Protein AF-A0A523SSZ6-F1 (afdb_monomer)

Nearest PDB structures (foldseek):
  5j45-assembly1_A  TM=8.902E-01  e=6.118E+00  Drosophila melanogaster

Sequence (84 aa):
MAKEKLEDISLDKLRKRKKISVVLLWVLIGVSILSIIIMLRDFIGGKQLNYSLLGVASPNLFFALYFYLGIKKINAEISRRKSQ

pLDDT: mean 76.42, std 11.85, range [36.0, 89.06]

Foldseek 3Di:
DPPVVVVPQDPVNLVVVLVVLVVLLVVLVVLLVVLVVVQVVCVVVVHPRDCVSVVSNVVSVVVSVVSVVVSVVSVVVSVVVVVD

Solvent-accessible surface area (backbone atoms only — not comparable to full-atom values): 4697 Å² total; per-residue (Å²): 131,74,66,71,72,55,72,78,53,53,71,66,59,52,51,52,50,42,53,51,45,52,51,51,34,50,50,35,50,50,54,37,53,52,42,50,52,53,51,51,51,30,52,76,68,73,42,80,75,63,62,67,48,54,67,52,34,54,56,34,55,53,50,32,52,51,38,51,54,51,4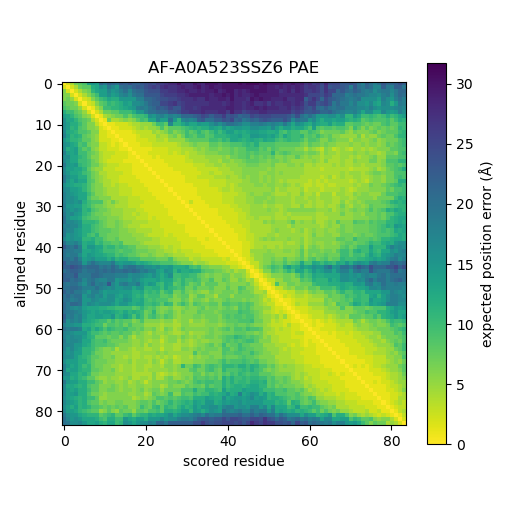6,52,53,52,49,52,52,54,52,54,64,70,74,107

Radius of gyration: 18.07 Å; Cα contacts (8 Å, |Δi|>4): 42; chains: 1; bounding box: 46×16×51 Å

Structure (mmCIF, N/CA/C/O backbone):
data_AF-A0A523SSZ6-F1
#
_entry.id   AF-A0A523SSZ6-F1
#
loop_
_atom_site.group_PDB
_atom_site.id
_atom_site.type_symbol
_atom_site.label_atom_id
_atom_site.label_alt_id
_atom_site.label_comp_id
_atom_site.label_asym_id
_atom_site.label_entity_id
_atom_site.label_seq_id
_atom_site.pdbx_PDB_ins_code
_atom_site.Cartn_x
_atom_site.Cartn_y
_atom_site.Cartn_z
_atom_site.occupancy
_atom_site.B_iso_or_equiv
_atom_site.auth_seq_id
_atom_site.auth_comp_id
_atom_site.auth_asym_id
_atom_site.auth_atom_id
_atom_site.pdbx_PDB_model_num
ATOM 1 N N . MET A 1 1 ? -26.455 8.185 7.721 1.00 36.00 1 MET A N 1
ATOM 2 C CA . MET A 1 1 ? -26.657 6.717 7.745 1.00 36.00 1 MET A CA 1
ATOM 3 C C . MET A 1 1 ? -25.378 5.874 7.917 1.00 36.00 1 MET A C 1
ATOM 5 O O . MET A 1 1 ? -25.490 4.668 8.049 1.00 36.00 1 MET A O 1
ATOM 9 N N . ALA A 1 2 ? -24.159 6.443 7.958 1.00 45.44 2 ALA A N 1
ATOM 10 C CA . ALA A 1 2 ? -22.921 5.664 8.180 1.00 45.44 2 ALA A CA 1
ATOM 11 C C . ALA A 1 2 ? -22.447 5.603 9.651 1.00 45.44 2 ALA A C 1
ATOM 13 O O . ALA A 1 2 ? -21.509 4.871 9.953 1.00 45.44 2 ALA A O 1
ATOM 14 N N . LYS A 1 3 ? -23.064 6.382 10.554 1.00 44.06 3 LYS A N 1
ATOM 15 C CA . LYS A 1 3 ? -22.679 6.452 11.975 1.00 44.06 3 LYS A CA 1
ATOM 16 C C . LYS A 1 3 ? -23.178 5.241 12.776 1.00 44.06 3 LYS A C 1
ATOM 18 O O . LYS A 1 3 ? -22.388 4.655 13.501 1.00 44.06 3 LYS A O 1
ATOM 23 N N . GLU A 1 4 ? -24.410 4.789 12.539 1.00 45.88 4 GLU A N 1
ATOM 24 C CA . GLU A 1 4 ? -25.018 3.671 13.287 1.00 45.88 4 GLU A CA 1
ATOM 25 C C . GLU A 1 4 ? -24.322 2.319 13.047 1.00 45.88 4 GLU A C 1
ATOM 27 O O . GLU A 1 4 ? -24.169 1.529 13.968 1.00 45.88 4 GLU A O 1
ATOM 32 N N . LYS A 1 5 ? -23.798 2.051 11.839 1.00 48.50 5 LYS A N 1
ATOM 33 C CA . LYS A 1 5 ? -23.124 0.766 11.544 1.00 48.50 5 LYS A CA 1
ATOM 34 C C . LYS A 1 5 ? -21.727 0.619 12.153 1.00 48.50 5 LYS A C 1
ATOM 36 O O . LYS A 1 5 ? -21.202 -0.491 12.198 1.00 48.50 5 LYS A O 1
ATOM 41 N N . LEU A 1 6 ? -21.085 1.717 12.554 1.00 50.16 6 LEU A N 1
ATOM 42 C CA . LEU A 1 6 ? -19.761 1.666 13.181 1.00 50.16 6 LEU A CA 1
ATOM 43 C C . LEU A 1 6 ? -19.860 1.404 14.682 1.00 50.16 6 LEU A C 1
ATOM 45 O O . LEU A 1 6 ? -18.944 0.797 15.235 1.00 50.16 6 LEU A O 1
ATOM 49 N N . GLU A 1 7 ? -20.944 1.832 15.331 1.00 51.19 7 GLU A N 1
ATOM 50 C CA . GLU A 1 7 ? -21.154 1.698 16.778 1.00 51.19 7 GLU A CA 1
ATOM 51 C C . GLU A 1 7 ? -21.188 0.234 17.236 1.00 51.19 7 GLU A C 1
ATOM 53 O O . GLU A 1 7 ? -20.554 -0.099 18.235 1.00 51.19 7 GLU A O 1
ATOM 58 N N . ASP A 1 8 ? -21.729 -0.655 16.403 1.00 55.41 8 ASP A N 1
ATOM 59 C CA . ASP A 1 8 ? -21.942 -2.075 16.718 1.00 55.41 8 ASP A CA 1
ATOM 60 C C . ASP A 1 8 ? -20.712 -2.991 16.492 1.00 55.41 8 ASP A C 1
ATOM 62 O O . ASP A 1 8 ? -20.728 -4.202 16.729 1.00 55.41 8 ASP A O 1
ATOM 66 N N . ILE A 1 9 ? -19.594 -2.443 16.000 1.00 61.97 9 ILE A N 1
ATOM 67 C CA . ILE A 1 9 ? -18.361 -3.215 15.791 1.00 61.97 9 ILE A CA 1
ATOM 68 C C . ILE A 1 9 ? -17.504 -3.147 17.059 1.00 61.97 9 ILE A C 1
ATOM 70 O O . ILE A 1 9 ? -17.060 -2.071 17.456 1.00 61.97 9 ILE A O 1
ATOM 74 N N . SER A 1 10 ? -17.207 -4.305 17.665 1.00 69.31 10 SER A N 1
ATOM 75 C CA . SER A 1 10 ? -16.322 -4.371 18.838 1.00 69.31 10 SER A CA 1
ATOM 76 C C . SER A 1 10 ? -14.931 -3.783 18.551 1.00 69.31 10 SER A C 1
ATOM 78 O O . SER A 1 10 ? -14.394 -3.890 17.441 1.00 69.31 10 SER A O 1
ATOM 80 N N . LEU A 1 11 ? -14.316 -3.180 19.574 1.00 68.56 11 LEU A N 1
ATOM 81 C CA . LEU A 1 11 ? -12.986 -2.554 19.508 1.00 68.56 11 LEU A CA 1
ATOM 82 C C . LEU A 1 11 ? -11.905 -3.498 18.944 1.00 68.56 11 LEU A C 1
ATOM 84 O O . LEU A 1 11 ? -11.033 -3.062 18.185 1.00 68.56 11 LEU A O 1
ATOM 88 N N . ASP A 1 12 ? -12.005 -4.797 19.234 1.00 74.00 12 ASP A N 1
ATOM 89 C CA . ASP A 1 12 ? -11.104 -5.821 18.695 1.00 74.00 12 ASP A CA 1
ATOM 90 C C . ASP A 1 12 ? -11.295 -6.057 17.195 1.00 74.00 12 ASP A C 1
ATOM 92 O O . ASP A 1 12 ? -10.314 -6.158 16.449 1.00 74.00 12 ASP A O 1
ATOM 96 N N . LYS A 1 13 ? -12.544 -6.065 16.706 1.00 75.38 13 LYS A N 1
ATOM 97 C CA . LYS A 1 13 ? -12.827 -6.151 15.264 1.00 75.38 13 LYS A CA 1
ATOM 98 C C . LYS A 1 13 ? -12.306 -4.912 14.524 1.00 75.38 13 LYS A C 1
ATOM 100 O O . LYS A 1 13 ? -11.740 -5.053 13.436 1.00 75.38 13 LYS A O 1
ATOM 105 N N . LEU A 1 14 ? -12.420 -3.721 15.119 1.00 75.00 14 LEU A N 1
ATOM 106 C CA . LEU A 1 14 ? -11.860 -2.467 14.589 1.00 75.00 14 LEU A CA 1
ATOM 107 C C . LEU A 1 14 ? -10.323 -2.495 14.521 1.00 75.00 14 LEU A C 1
ATOM 109 O O . LEU A 1 14 ? -9.748 -2.161 13.480 1.00 75.00 14 LEU A O 1
ATOM 113 N N . ARG A 1 15 ? -9.642 -2.965 15.575 1.00 76.75 15 ARG A N 1
ATOM 114 C CA . ARG A 1 15 ? -8.175 -3.141 15.574 1.00 76.75 15 ARG A CA 1
ATOM 115 C C . ARG A 1 15 ? -7.706 -4.159 14.540 1.00 76.75 15 ARG A C 1
ATOM 117 O O . ARG A 1 15 ? -6.728 -3.898 13.837 1.00 76.75 15 ARG A O 1
ATOM 124 N N . LYS A 1 16 ? -8.401 -5.294 14.409 1.00 82.69 16 LYS A N 1
ATOM 125 C CA . LYS A 1 16 ? -8.059 -6.330 13.423 1.00 82.69 16 LYS A CA 1
ATOM 126 C C . LYS A 1 16 ? -8.195 -5.800 11.993 1.00 82.69 16 LYS A C 1
ATOM 128 O O . LYS A 1 16 ? -7.272 -5.971 11.199 1.00 82.69 16 LYS A O 1
ATOM 133 N N . ARG A 1 17 ? -9.279 -5.072 11.690 1.00 80.00 17 ARG A N 1
ATOM 134 C CA . ARG A 1 17 ? -9.460 -4.391 10.393 1.00 80.00 17 ARG A CA 1
ATOM 135 C C . ARG A 1 17 ? -8.377 -3.348 10.134 1.00 80.00 17 ARG A C 1
ATOM 137 O O . ARG A 1 17 ? -7.800 -3.361 9.055 1.00 80.00 17 ARG A O 1
ATOM 144 N N . LYS A 1 18 ? -8.026 -2.522 11.128 1.00 81.75 18 LYS A N 1
ATOM 145 C CA . LYS A 1 18 ? -6.907 -1.571 11.018 1.00 81.75 18 LYS A CA 1
ATOM 146 C C . LYS A 1 18 ? -5.602 -2.281 10.658 1.00 81.75 18 LYS A C 1
ATOM 148 O O . LYS A 1 18 ? -4.916 -1.834 9.747 1.00 81.75 18 LYS A O 1
ATOM 153 N N . LYS A 1 19 ? -5.259 -3.376 11.347 1.00 84.38 19 LYS A N 1
ATOM 154 C CA . LYS A 1 19 ? -4.024 -4.134 11.080 1.00 84.38 19 LYS A CA 1
ATOM 155 C C . LYS A 1 19 ? -3.993 -4.648 9.639 1.00 84.38 19 LYS A C 1
ATOM 157 O O . LYS A 1 19 ? -2.989 -4.467 8.963 1.00 84.38 19 LYS A O 1
ATOM 162 N N . ILE A 1 20 ? -5.103 -5.209 9.158 1.00 87.19 20 ILE A N 1
ATOM 163 C CA . ILE A 1 20 ? -5.236 -5.683 7.772 1.00 87.19 20 ILE A CA 1
ATOM 164 C C . ILE A 1 20 ? -5.102 -4.522 6.778 1.00 87.19 20 ILE A C 1
ATOM 166 O O . ILE A 1 20 ? -4.303 -4.613 5.852 1.00 87.19 20 ILE A O 1
ATOM 170 N N . SER A 1 21 ? -5.810 -3.409 6.995 1.00 83.25 21 SER A N 1
ATOM 171 C CA . SER A 1 21 ? -5.708 -2.212 6.151 1.00 83.25 21 SER A CA 1
ATOM 172 C C . SER A 1 21 ? -4.291 -1.641 6.108 1.00 83.25 21 SER A C 1
ATOM 174 O O . SER A 1 21 ? -3.852 -1.208 5.051 1.00 83.25 21 SER A O 1
ATOM 176 N N . VAL A 1 22 ? -3.565 -1.649 7.231 1.00 85.31 22 VAL A N 1
ATOM 177 C CA . VAL A 1 22 ? -2.166 -1.196 7.299 1.00 85.31 22 VAL A CA 1
ATOM 178 C C . VAL A 1 22 ? -1.252 -2.131 6.510 1.00 85.31 22 VAL A C 1
ATOM 180 O O . VAL A 1 22 ? -0.406 -1.653 5.764 1.00 85.31 22 VAL A O 1
ATOM 183 N N . VAL A 1 23 ? -1.429 -3.448 6.630 1.00 89.06 23 VAL A N 1
ATOM 184 C CA . VAL A 1 23 ? -0.656 -4.422 5.842 1.00 89.06 23 VAL A CA 1
ATOM 185 C C . VAL A 1 23 ? -0.931 -4.248 4.346 1.00 89.06 23 VAL A C 1
ATOM 187 O O . VAL A 1 23 ? 0.011 -4.162 3.567 1.00 89.06 23 VAL A O 1
ATOM 190 N N . LEU A 1 24 ? -2.199 -4.115 3.944 1.00 86.00 24 LEU A N 1
ATOM 191 C CA . LEU A 1 24 ? -2.584 -3.822 2.556 1.00 86.00 24 LEU A CA 1
ATOM 192 C C . LEU A 1 24 ? -1.977 -2.510 2.050 1.00 86.00 24 LEU A C 1
ATOM 194 O O . LEU A 1 24 ? -1.486 -2.465 0.926 1.00 86.00 24 LEU A O 1
ATOM 198 N N . LEU A 1 25 ? -1.960 -1.465 2.880 1.00 86.94 25 LEU A N 1
ATOM 199 C CA . LEU A 1 25 ? -1.324 -0.194 2.543 1.00 86.94 25 LEU A CA 1
ATOM 200 C C . LEU A 1 25 ? 0.175 -0.379 2.267 1.00 86.94 25 LEU A C 1
ATOM 202 O O . LEU A 1 25 ? 0.675 0.119 1.262 1.00 86.94 25 LEU A O 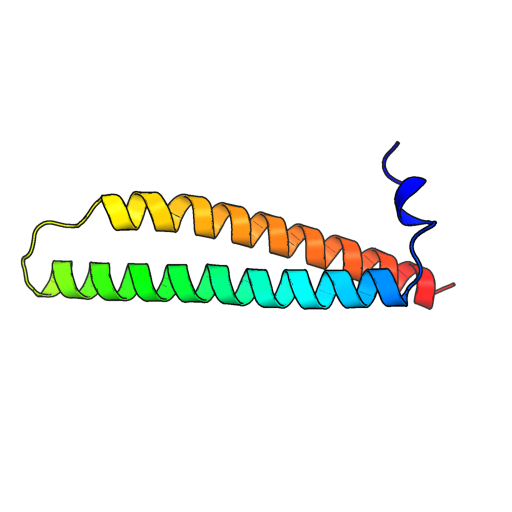1
ATOM 206 N N . TRP A 1 26 ? 0.879 -1.133 3.114 1.00 86.88 26 TRP A N 1
ATOM 207 C CA . TRP A 1 26 ? 2.294 -1.446 2.907 1.00 86.88 26 TRP A CA 1
ATOM 208 C C . TRP A 1 26 ? 2.541 -2.254 1.634 1.00 86.88 26 TRP A C 1
ATOM 210 O O . TRP A 1 26 ? 3.499 -1.968 0.921 1.00 86.88 26 TRP A O 1
ATOM 220 N N . VAL A 1 27 ? 1.668 -3.213 1.313 1.00 89.06 27 VAL A N 1
ATOM 221 C CA . VAL A 1 27 ? 1.749 -3.976 0.058 1.00 89.06 27 VAL A CA 1
ATOM 222 C C . VAL A 1 27 ? 1.570 -3.053 -1.151 1.00 89.06 27 VAL A C 1
ATOM 224 O O . VAL A 1 27 ? 2.388 -3.097 -2.067 1.00 89.06 27 VAL A O 1
ATOM 227 N N . LEU A 1 28 ? 0.564 -2.172 -1.144 1.00 85.88 28 LEU A N 1
ATOM 228 C CA . LEU A 1 28 ? 0.316 -1.221 -2.238 1.00 85.88 28 LEU A CA 1
ATOM 229 C C . LEU A 1 28 ? 1.492 -0.259 -2.449 1.00 85.88 28 LEU A C 1
ATOM 231 O O . LEU A 1 28 ? 1.909 -0.027 -3.586 1.00 85.88 28 LEU A O 1
ATOM 235 N N . ILE A 1 29 ? 2.056 0.269 -1.359 1.00 84.81 29 ILE A N 1
ATOM 236 C CA . ILE A 1 29 ? 3.249 1.124 -1.407 1.00 84.81 29 ILE A CA 1
ATOM 237 C C . ILE A 1 29 ? 4.448 0.332 -1.940 1.00 84.81 29 ILE A C 1
ATOM 239 O O . ILE A 1 29 ? 5.136 0.808 -2.840 1.00 84.81 29 ILE A O 1
ATO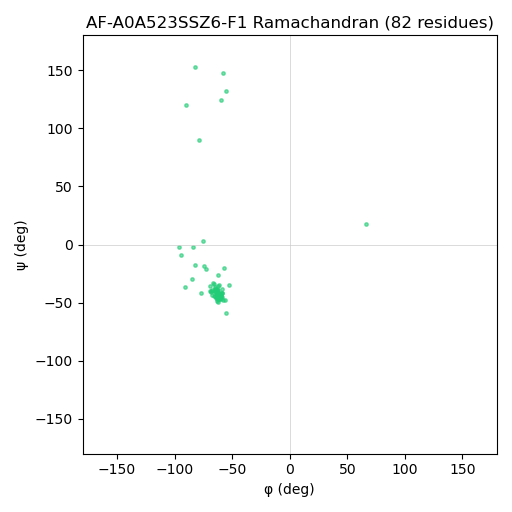M 243 N N . GLY A 1 30 ? 4.670 -0.890 -1.448 1.00 87.88 30 GLY A N 1
ATOM 244 C CA . GLY A 1 30 ? 5.774 -1.747 -1.879 1.00 87.88 30 GLY A CA 1
ATOM 245 C C . GLY A 1 30 ? 5.730 -2.063 -3.374 1.00 87.88 30 GLY A C 1
ATOM 246 O O . GLY A 1 30 ? 6.729 -1.886 -4.069 1.00 87.88 30 GLY A O 1
ATOM 247 N N . VAL A 1 31 ? 4.560 -2.446 -3.895 1.00 87.44 31 VAL A N 1
ATOM 248 C CA . VAL A 1 31 ? 4.363 -2.698 -5.335 1.00 87.44 31 VAL A CA 1
ATOM 249 C C . VAL A 1 31 ? 4.581 -1.425 -6.157 1.00 87.44 31 VAL A C 1
ATOM 251 O O . VAL A 1 31 ? 5.185 -1.482 -7.231 1.00 87.44 31 VAL A O 1
ATOM 254 N N . SER A 1 32 ? 4.140 -0.270 -5.653 1.00 82.38 32 SER A N 1
ATOM 255 C CA . SER A 1 32 ? 4.343 1.020 -6.328 1.00 82.38 32 SER A CA 1
ATOM 256 C C . SER A 1 32 ? 5.828 1.387 -6.413 1.00 82.38 32 SER A C 1
ATOM 258 O O . SER A 1 32 ? 6.302 1.753 -7.486 1.00 82.38 32 SER A O 1
ATOM 260 N N . ILE A 1 33 ? 6.586 1.212 -5.324 1.00 87.12 33 ILE A N 1
ATOM 261 C CA . ILE A 1 33 ? 8.042 1.436 -5.301 1.00 87.12 33 ILE A CA 1
ATOM 262 C C . ILE A 1 33 ? 8.746 0.495 -6.281 1.00 87.12 33 ILE A C 1
ATOM 264 O O . ILE A 1 33 ? 9.570 0.946 -7.075 1.00 87.12 33 ILE A O 1
ATOM 268 N N . LEU A 1 34 ? 8.400 -0.796 -6.271 1.00 88.31 34 LEU A N 1
ATOM 269 C CA . LEU A 1 34 ? 8.997 -1.776 -7.181 1.00 88.31 34 LEU A CA 1
ATOM 270 C C . LEU A 1 34 ? 8.752 -1.399 -8.650 1.00 88.31 34 LEU A C 1
ATOM 272 O O . LEU A 1 34 ? 9.664 -1.464 -9.471 1.00 88.31 34 LEU A O 1
ATOM 276 N N . SER A 1 35 ? 7.534 -0.949 -8.962 1.00 84.25 35 SER A N 1
ATOM 277 C CA . SER A 1 35 ? 7.155 -0.499 -10.306 1.00 84.25 35 SER A CA 1
ATOM 278 C C . SER A 1 35 ? 7.973 0.719 -10.743 1.00 84.25 35 SER A C 1
ATOM 280 O O . SER A 1 35 ? 8.469 0.749 -11.867 1.00 84.25 35 SER A O 1
ATOM 282 N N . ILE A 1 36 ? 8.182 1.688 -9.843 1.00 84.19 36 ILE A N 1
ATOM 283 C CA . ILE A 1 36 ? 9.022 2.870 -10.096 1.00 84.19 36 ILE A CA 1
ATOM 284 C C . ILE A 1 36 ? 10.484 2.466 -10.336 1.00 84.19 36 ILE A C 1
ATOM 286 O O . ILE A 1 36 ? 11.105 2.976 -11.266 1.00 84.19 36 ILE A O 1
ATOM 290 N N . ILE A 1 37 ? 11.030 1.529 -9.553 1.00 87.50 37 ILE A N 1
ATOM 291 C CA . ILE A 1 37 ? 12.409 1.035 -9.721 1.00 87.50 37 ILE A CA 1
ATOM 292 C C . ILE A 1 37 ? 12.598 0.382 -11.094 1.00 87.50 37 ILE A C 1
ATOM 294 O O . ILE A 1 37 ? 13.584 0.662 -11.775 1.00 87.50 37 ILE A O 1
ATOM 298 N N . ILE A 1 38 ? 11.660 -0.471 -11.516 1.00 86.44 38 ILE A N 1
ATOM 299 C CA . ILE A 1 38 ? 11.716 -1.114 -12.838 1.00 86.44 38 ILE A CA 1
ATOM 300 C C . ILE A 1 38 ? 11.670 -0.049 -13.935 1.00 86.44 38 ILE A C 1
ATOM 302 O O . ILE A 1 38 ? 12.477 -0.083 -14.860 1.00 86.44 38 ILE A O 1
ATOM 306 N N . MET A 1 39 ? 10.787 0.939 -13.791 1.00 83.56 39 MET A N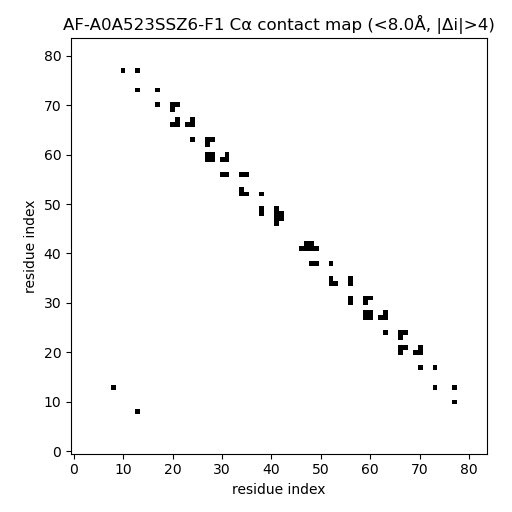 1
ATOM 307 C CA . MET A 1 39 ? 10.643 2.016 -14.763 1.00 83.56 39 MET A CA 1
ATOM 308 C C . MET A 1 39 ? 11.903 2.897 -14.859 1.00 83.56 39 MET A C 1
ATOM 310 O O . MET A 1 39 ? 12.328 3.240 -15.960 1.00 83.56 39 MET A O 1
ATOM 314 N N . LEU A 1 40 ? 12.548 3.205 -13.727 1.00 85.69 40 LEU A N 1
ATOM 315 C CA . LEU A 1 40 ? 13.849 3.887 -13.671 1.00 85.69 40 LEU A CA 1
ATOM 316 C C . LEU A 1 40 ? 14.948 3.072 -14.357 1.00 85.69 40 LEU A C 1
ATOM 318 O O . LEU A 1 40 ? 15.745 3.627 -15.112 1.00 85.69 40 LEU A O 1
ATOM 322 N 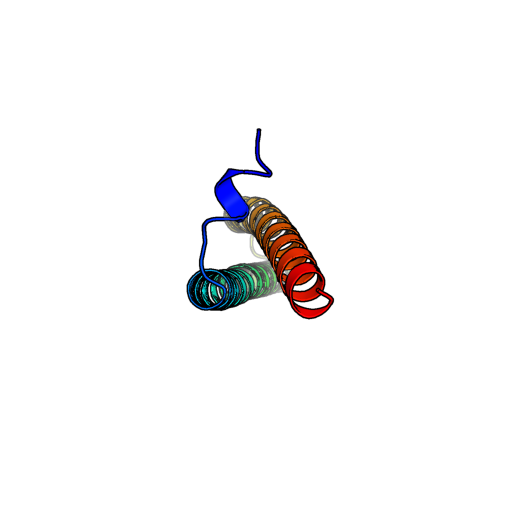N . ARG A 1 41 ? 14.986 1.756 -14.122 1.00 85.50 41 ARG A N 1
ATOM 323 C CA . ARG A 1 41 ? 15.945 0.857 -14.773 1.00 85.50 41 ARG A CA 1
ATOM 324 C C . ARG A 1 41 ? 15.754 0.839 -16.290 1.00 85.50 41 ARG A C 1
ATOM 326 O O . ARG A 1 41 ? 16.747 0.902 -17.011 1.00 85.50 41 ARG A O 1
ATOM 333 N N . ASP A 1 42 ? 14.513 0.758 -16.765 1.00 84.81 42 ASP A N 1
ATOM 334 C CA . ASP A 1 42 ? 14.206 0.768 -18.199 1.00 84.81 42 ASP A CA 1
ATOM 335 C C . ASP A 1 42 ? 14.576 2.114 -18.838 1.00 84.81 42 ASP A C 1
ATOM 337 O O . ASP A 1 42 ? 15.181 2.129 -19.910 1.00 84.81 42 ASP A O 1
ATOM 341 N N . PHE A 1 43 ? 14.316 3.227 -18.141 1.00 82.69 43 PHE A N 1
ATOM 342 C CA . PHE A 1 43 ? 14.705 4.570 -18.576 1.00 82.69 43 PHE A CA 1
ATOM 343 C C . PHE A 1 43 ? 16.229 4.734 -18.692 1.00 82.69 43 PHE A C 1
ATOM 345 O O . PHE A 1 43 ? 16.721 5.167 -19.732 1.00 82.69 43 PHE A O 1
ATOM 352 N N . ILE A 1 44 ? 16.991 4.340 -17.662 1.00 86.31 44 ILE A N 1
ATOM 353 C CA . ILE A 1 44 ? 18.467 4.408 -17.669 1.00 86.31 44 ILE A CA 1
ATOM 354 C C . ILE A 1 44 ? 19.055 3.461 -18.725 1.00 86.31 44 ILE A C 1
ATOM 356 O O . ILE A 1 44 ? 20.044 3.788 -19.375 1.00 86.31 44 ILE A O 1
ATOM 360 N N . GLY A 1 45 ? 18.440 2.293 -18.920 1.00 85.38 45 GLY A N 1
ATOM 361 C CA . GLY A 1 45 ? 18.857 1.306 -19.913 1.00 85.38 45 GLY A CA 1
ATOM 362 C C . GLY A 1 45 ? 18.493 1.651 -21.361 1.00 85.38 45 GLY A C 1
ATOM 363 O O . GLY A 1 45 ? 18.728 0.816 -22.233 1.00 85.38 45 GLY A O 1
ATOM 364 N N . GLY A 1 46 ? 17.889 2.818 -21.623 1.00 80.75 46 GLY A N 1
ATOM 365 C CA . GLY A 1 46 ? 17.479 3.248 -22.964 1.00 80.75 46 GLY A CA 1
ATOM 366 C C . GLY A 1 46 ? 16.368 2.395 -23.586 1.00 80.75 46 GLY A C 1
ATOM 367 O O . GLY A 1 46 ? 16.188 2.408 -24.804 1.00 80.7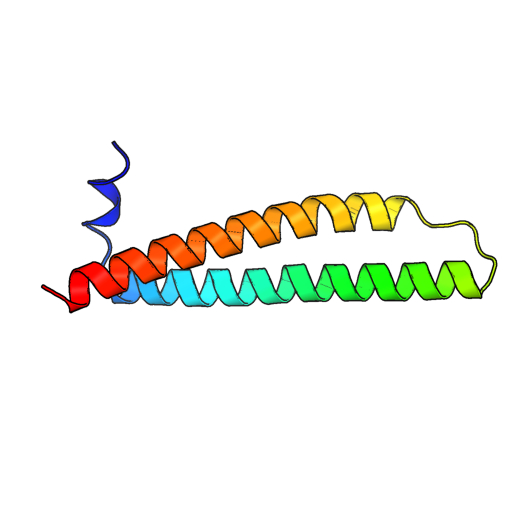5 46 GLY A O 1
ATOM 368 N N . LYS A 1 47 ? 15.635 1.622 -22.775 1.00 76.31 47 LYS A N 1
ATOM 369 C CA . LYS A 1 47 ? 14.507 0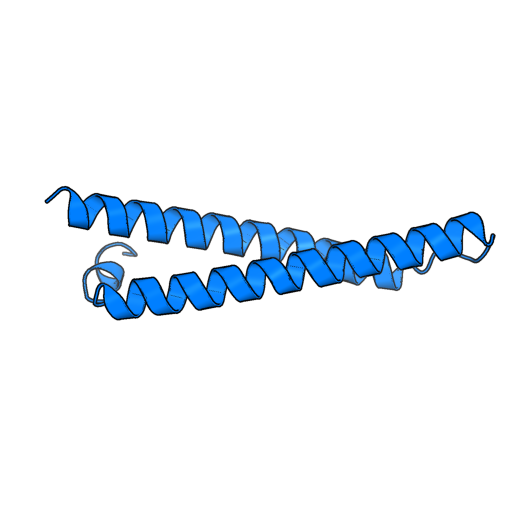.805 -23.233 1.00 76.31 47 LYS A CA 1
ATOM 370 C C . LYS A 1 47 ? 13.247 1.665 -23.330 1.00 76.31 47 LYS A C 1
ATOM 372 O O . LYS A 1 47 ? 13.093 2.645 -22.605 1.00 76.31 47 LYS A O 1
ATOM 377 N N . GLN A 1 48 ? 12.321 1.286 -24.215 1.00 76.31 48 GLN A N 1
ATOM 378 C CA . GLN A 1 48 ? 11.000 1.917 -24.259 1.00 76.31 48 GLN A CA 1
ATOM 379 C C . GLN A 1 48 ? 10.330 1.825 -22.886 1.00 76.31 48 GLN A C 1
ATOM 381 O O . GLN A 1 48 ? 10.291 0.757 -22.273 1.00 76.31 48 GLN A O 1
ATOM 386 N N . LEU A 1 49 ? 9.796 2.954 -22.415 1.00 70.50 49 LEU A N 1
ATOM 387 C CA . LEU A 1 49 ? 9.077 3.018 -21.149 1.00 70.50 49 LEU A CA 1
ATOM 388 C C . LEU A 1 49 ? 7.873 2.076 -21.188 1.00 70.50 49 LEU A C 1
ATOM 390 O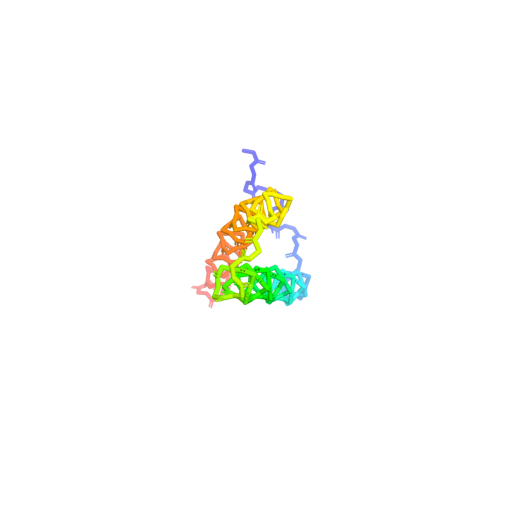 O . LEU A 1 49 ? 7.005 2.179 -22.055 1.00 70.50 49 LEU A O 1
ATOM 394 N N . ASN A 1 50 ? 7.801 1.167 -20.219 1.00 70.56 50 ASN A N 1
ATOM 395 C CA . ASN A 1 50 ? 6.683 0.245 -20.114 1.00 70.56 50 ASN A CA 1
ATOM 396 C C . ASN A 1 50 ? 5.475 0.951 -19.478 1.00 70.56 50 ASN A C 1
ATOM 398 O O . ASN A 1 50 ? 5.291 0.941 -18.259 1.00 70.56 50 ASN A O 1
ATOM 402 N N . TYR A 1 51 ? 4.634 1.563 -20.315 1.00 72.12 51 TYR A N 1
ATOM 403 C CA . TYR A 1 51 ? 3.410 2.261 -19.898 1.00 72.12 51 TYR A CA 1
ATOM 404 C C . TYR A 1 51 ? 2.429 1.372 -19.114 1.00 72.12 51 TYR A C 1
ATOM 406 O O . TYR A 1 51 ? 1.618 1.888 -18.344 1.00 72.12 51 TYR A O 1
ATOM 414 N N . SER A 1 52 ? 2.539 0.044 -19.224 1.00 71.56 52 SER A N 1
ATOM 415 C CA . SER A 1 52 ? 1.760 -0.895 -18.407 1.00 71.56 52 SER A CA 1
ATOM 416 C C . SER A 1 52 ? 2.072 -0.743 -16.914 1.00 71.56 52 SER A C 1
ATOM 418 O O . SER A 1 52 ? 1.167 -0.823 -16.088 1.00 71.56 52 SER A O 1
ATOM 420 N N . LEU A 1 53 ? 3.328 -0.454 -16.549 1.00 70.44 53 LEU A N 1
ATOM 421 C CA . LEU A 1 53 ? 3.723 -0.227 -15.152 1.00 70.44 53 LEU A CA 1
ATOM 422 C C . LEU A 1 53 ? 3.147 1.082 -14.601 1.00 70.44 53 LEU A C 1
ATOM 424 O O . LEU A 1 53 ? 2.728 1.124 -13.446 1.00 70.44 53 LEU A O 1
ATOM 428 N N . LEU A 1 54 ? 3.043 2.124 -15.432 1.00 69.56 54 LEU A N 1
ATOM 429 C CA . LEU A 1 54 ? 2.349 3.366 -15.070 1.00 69.56 54 LEU A CA 1
ATOM 430 C C . LEU A 1 54 ? 0.848 3.136 -14.861 1.00 69.56 54 LEU A C 1
ATOM 432 O O . LEU A 1 54 ? 0.274 3.650 -13.897 1.00 69.56 54 LEU A O 1
ATOM 436 N N . GLY A 1 55 ? 0.234 2.324 -15.726 1.00 72.81 55 GLY A N 1
ATOM 437 C CA . GLY A 1 55 ? -1.172 1.933 -15.625 1.00 72.81 55 GLY A CA 1
ATOM 438 C C . GLY A 1 55 ? -1.507 1.154 -14.349 1.00 72.81 55 GLY A C 1
ATOM 439 O O . GLY A 1 55 ? -2.634 1.241 -13.874 1.00 72.81 55 GLY A O 1
ATOM 440 N N . VAL A 1 56 ? -0.538 0.449 -13.756 1.00 74.44 56 VAL A N 1
ATOM 44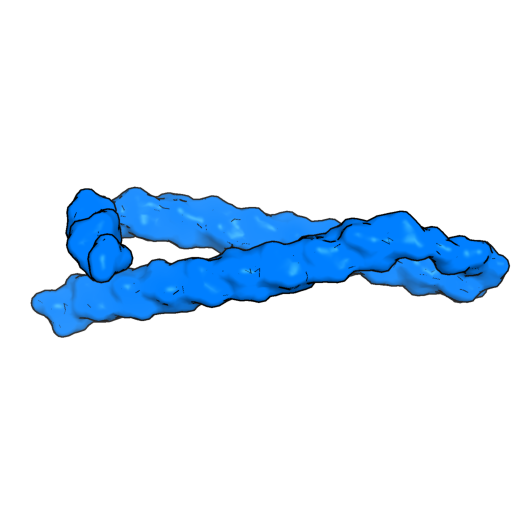1 C CA . VAL A 1 56 ? -0.702 -0.278 -12.482 1.00 74.44 56 VAL A CA 1
ATOM 442 C C . VAL A 1 56 ? -0.328 0.592 -11.272 1.00 74.44 56 VAL A C 1
ATOM 444 O O . VAL A 1 56 ? -0.990 0.529 -10.234 1.00 74.44 56 VAL A O 1
ATOM 447 N N . ALA A 1 57 ? 0.694 1.446 -11.391 1.00 72.19 57 ALA A N 1
ATOM 448 C CA . ALA A 1 57 ? 1.148 2.317 -10.303 1.00 72.19 57 ALA A CA 1
ATOM 449 C C . ALA A 1 57 ? 0.125 3.412 -9.945 1.00 72.19 57 ALA A C 1
ATOM 451 O O . ALA A 1 57 ? -0.104 3.679 -8.765 1.00 72.19 57 ALA A O 1
ATOM 452 N N . SER A 1 58 ? -0.525 4.006 -10.951 1.00 76.00 58 SER A N 1
ATOM 453 C CA . SER A 1 58 ? -1.565 5.039 -10.797 1.00 76.00 58 SER A CA 1
ATOM 454 C C . SER A 1 58 ? -2.734 4.604 -9.885 1.00 76.00 58 SER A C 1
ATOM 456 O O . SER A 1 58 ? -2.949 5.233 -8.841 1.00 76.00 58 SER A O 1
ATOM 458 N N . PRO A 1 59 ? -3.461 3.509 -10.188 1.00 80.69 59 PRO A N 1
ATOM 459 C CA . PRO A 1 59 ? -4.550 3.046 -9.338 1.00 80.69 59 PRO A CA 1
ATOM 460 C C . PRO A 1 59 ? -4.045 2.546 -7.982 1.00 80.69 59 PRO A C 1
ATOM 462 O O . PRO A 1 59 ? -4.725 2.763 -6.982 1.00 80.69 59 PRO A O 1
ATOM 465 N N . ASN A 1 60 ? -2.846 1.956 -7.895 1.00 82.38 60 ASN A N 1
ATOM 466 C CA . ASN A 1 60 ? -2.273 1.538 -6.610 1.00 82.38 60 ASN A CA 1
ATOM 467 C C . ASN A 1 60 ? -2.041 2.714 -5.654 1.00 82.38 60 ASN A C 1
ATOM 469 O O . ASN A 1 60 ? -2.365 2.609 -4.469 1.00 82.38 60 ASN A O 1
ATOM 473 N N . LEU A 1 61 ? -1.543 3.845 -6.158 1.00 76.06 61 LEU A N 1
ATOM 474 C CA . LEU A 1 61 ? -1.416 5.088 -5.390 1.00 76.06 61 LEU A CA 1
ATOM 475 C C . LEU A 1 61 ? -2.784 5.620 -4.942 1.00 76.06 61 LEU A C 1
ATOM 477 O O . LEU A 1 61 ? -2.943 6.043 -3.793 1.00 76.06 61 LEU A O 1
ATOM 481 N N . PHE A 1 62 ? -3.795 5.534 -5.810 1.00 83.56 62 PHE A N 1
ATOM 482 C CA . PHE A 1 62 ? -5.161 5.945 -5.485 1.00 83.56 62 PHE A CA 1
ATOM 483 C C . PHE A 1 62 ? -5.792 5.060 -4.394 1.00 83.56 62 PHE A C 1
ATOM 485 O O . PHE A 1 62 ? -6.362 5.562 -3.420 1.00 83.56 62 PHE A O 1
ATOM 492 N N . PHE A 1 63 ? -5.631 3.738 -4.493 1.00 80.50 63 PHE A N 1
ATOM 493 C CA . PHE A 1 63 ? -6.077 2.798 -3.465 1.00 80.50 63 PHE A CA 1
ATOM 494 C C . PHE A 1 63 ? -5.307 2.981 -2.155 1.00 80.50 63 PHE A C 1
ATOM 496 O O . PHE A 1 63 ? -5.921 2.943 -1.088 1.00 80.50 63 PHE A O 1
ATOM 503 N N . ALA A 1 64 ? -4.000 3.251 -2.201 1.00 78.75 64 ALA A N 1
ATOM 504 C CA . ALA A 1 64 ? -3.206 3.535 -1.008 1.00 78.75 64 ALA A CA 1
ATOM 505 C C . ALA A 1 64 ? -3.741 4.766 -0.252 1.00 78.75 64 ALA A C 1
ATOM 507 O O . ALA A 1 64 ? -3.931 4.709 0.966 1.00 78.75 64 ALA A O 1
ATOM 508 N N . LEU A 1 65 ? -4.084 5.846 -0.964 1.00 81.75 65 LEU A N 1
ATOM 509 C CA . LEU A 1 65 ? -4.731 7.022 -0.369 1.00 81.75 65 LEU A CA 1
ATOM 510 C C . LEU A 1 65 ? -6.077 6.673 0.282 1.00 81.75 65 LEU A C 1
ATOM 512 O O . LEU A 1 65 ? -6.353 7.097 1.409 1.00 81.75 65 LEU A O 1
ATOM 516 N N . TYR A 1 66 ? -6.899 5.861 -0.387 1.00 82.25 66 TYR A N 1
ATOM 517 C CA . TYR A 1 66 ? -8.185 5.421 0.154 1.00 82.25 66 TYR A CA 1
ATOM 518 C C . TYR A 1 66 ? -8.020 4.594 1.441 1.00 82.25 66 TYR A C 1
ATOM 520 O O . TYR A 1 66 ? -8.693 4.851 2.446 1.00 82.25 66 TYR A O 1
ATOM 528 N N . PHE A 1 67 ? -7.074 3.649 1.453 1.00 80.25 67 PHE A N 1
ATOM 529 C CA . PHE A 1 67 ? -6.734 2.859 2.639 1.00 80.25 67 PHE A CA 1
ATOM 530 C C . PHE A 1 67 ? -6.212 3.736 3.780 1.00 80.25 67 PHE A C 1
ATOM 532 O O . PHE A 1 67 ? -6.623 3.549 4.928 1.00 80.25 67 PHE A O 1
ATOM 539 N N . TYR A 1 68 ? -5.376 4.730 3.480 1.00 82.50 68 TYR A N 1
ATOM 540 C CA . TYR A 1 68 ? -4.870 5.675 4.473 1.00 82.50 68 TYR A CA 1
ATOM 541 C C . TYR A 1 68 ? -5.997 6.488 5.132 1.00 82.50 68 TYR A C 1
ATOM 543 O O . TYR A 1 68 ? -6.077 6.558 6.363 1.00 82.50 68 TYR A O 1
ATOM 551 N N . LEU A 1 69 ? -6.925 7.038 4.340 1.00 84.69 69 LEU A N 1
ATOM 552 C CA . LEU A 1 69 ? -8.097 7.751 4.865 1.00 84.69 69 LEU A CA 1
ATOM 553 C C . LEU A 1 69 ? -9.005 6.833 5.698 1.00 84.69 69 LEU A C 1
ATOM 555 O O . LEU A 1 69 ? -9.501 7.249 6.750 1.00 84.69 69 LEU A O 1
ATOM 559 N N . GLY A 1 70 ? -9.190 5.580 5.271 1.00 79.31 70 GLY A N 1
ATOM 560 C CA . GLY A 1 70 ? -9.916 4.560 6.031 1.00 79.31 70 GLY A CA 1
ATOM 561 C C . GLY A 1 70 ? -9.278 4.275 7.395 1.00 79.31 70 GLY A C 1
ATOM 562 O O . GLY A 1 70 ? -9.967 4.291 8.418 1.00 79.31 70 GLY A O 1
ATOM 563 N N . ILE A 1 71 ? -7.953 4.105 7.441 1.00 82.38 71 ILE A N 1
ATOM 564 C CA . ILE A 1 71 ? -7.191 3.917 8.687 1.00 82.38 71 ILE A CA 1
ATOM 565 C C . ILE A 1 71 ? -7.309 5.149 9.591 1.00 82.38 71 ILE A C 1
ATOM 567 O O . ILE A 1 71 ? -7.507 5.000 10.800 1.00 82.38 71 ILE A O 1
ATOM 571 N N . LYS A 1 72 ? -7.235 6.363 9.027 1.00 83.81 72 LYS A N 1
ATOM 572 C CA . LYS A 1 72 ? -7.386 7.616 9.783 1.00 83.81 72 LYS A CA 1
ATOM 573 C C . LYS A 1 72 ? -8.763 7.709 10.447 1.00 83.81 72 LYS A C 1
ATOM 575 O O . LYS A 1 72 ? -8.836 8.039 11.629 1.00 83.81 72 LYS A O 1
ATOM 580 N N . LYS A 1 73 ? -9.839 7.354 9.732 1.00 82.31 73 LYS A N 1
ATOM 581 C CA . LYS A 1 73 ? -11.203 7.297 10.295 1.00 82.31 73 LYS A CA 1
ATOM 582 C C . LYS A 1 73 ? -11.323 6.261 11.415 1.00 82.31 73 LYS A C 1
ATOM 584 O O . LYS A 1 73 ? -11.897 6.566 12.455 1.00 82.31 73 LYS A O 1
ATOM 589 N N . ILE A 1 74 ? -10.738 5.073 11.240 1.00 81.25 74 ILE A N 1
ATOM 590 C CA . ILE A 1 74 ? -10.722 4.031 12.282 1.00 81.25 74 ILE A CA 1
ATOM 591 C C . ILE A 1 74 ? -9.972 4.514 13.532 1.00 81.25 74 ILE A C 1
ATOM 593 O O . ILE A 1 74 ? -10.444 4.305 14.645 1.00 81.25 74 ILE A O 1
ATOM 597 N N . ASN A 1 75 ? -8.828 5.185 13.370 1.00 80.12 75 ASN A N 1
ATOM 598 C CA . ASN A 1 75 ? -8.090 5.760 14.497 1.00 80.12 75 ASN A CA 1
ATOM 599 C C . ASN A 1 75 ? -8.893 6.836 15.230 1.00 80.12 75 ASN A C 1
ATOM 601 O O . ASN A 1 75 ? -8.923 6.816 16.455 1.00 80.12 75 ASN A O 1
ATOM 605 N N . ALA A 1 76 ? -9.544 7.742 14.497 1.00 81.19 76 ALA A N 1
ATOM 606 C CA . ALA A 1 76 ? -10.385 8.772 15.098 1.00 81.19 76 ALA A CA 1
ATOM 607 C C . ALA A 1 76 ? -11.522 8.154 15.929 1.00 81.19 76 ALA A C 1
ATOM 609 O O . ALA A 1 76 ? -11.765 8.590 17.050 1.00 81.19 76 ALA A O 1
ATOM 610 N N . GLU A 1 77 ? -12.154 7.089 15.426 1.00 78.56 77 GLU A N 1
ATOM 611 C CA . GLU A 1 77 ? -13.217 6.382 16.146 1.00 78.56 77 GLU A CA 1
ATOM 612 C C . GLU A 1 77 ? -12.696 5.627 17.381 1.00 78.56 77 GLU A C 1
ATOM 614 O O . GLU A 1 77 ? -13.315 5.681 18.442 1.00 78.56 77 GLU A O 1
ATOM 619 N N . ILE A 1 78 ? -11.531 4.974 17.290 1.00 76.50 78 ILE A N 1
ATOM 620 C CA . ILE A 1 78 ? -10.893 4.320 18.446 1.00 76.50 78 ILE A CA 1
ATOM 621 C C . ILE A 1 78 ? -10.527 5.352 19.522 1.00 76.50 78 ILE A C 1
ATOM 623 O O . ILE A 1 78 ? -10.735 5.091 20.705 1.00 76.50 78 ILE A O 1
ATOM 627 N N . SER A 1 79 ? -9.987 6.509 19.131 1.00 79.19 79 SER A N 1
ATOM 628 C CA . SER A 1 79 ? -9.644 7.583 20.068 1.00 79.19 79 SER A CA 1
ATOM 629 C C . SER A 1 79 ? -10.888 8.205 20.706 1.00 79.19 79 SER A C 1
ATOM 631 O O . SER A 1 79 ? -10.874 8.446 21.908 1.00 79.19 79 SER A O 1
ATOM 633 N N . ARG A 1 80 ? -11.981 8.388 19.945 1.00 79.06 80 ARG A N 1
ATOM 634 C CA . ARG A 1 80 ? -13.273 8.868 20.468 1.00 79.06 80 ARG A CA 1
ATOM 635 C C . ARG A 1 80 ? -13.804 7.952 21.573 1.00 79.06 80 ARG A C 1
ATOM 637 O O . ARG A 1 80 ? -14.147 8.440 22.639 1.00 79.06 80 ARG A O 1
ATOM 644 N N . ARG A 1 81 ? -13.799 6.633 21.346 1.00 71.81 81 ARG A N 1
ATOM 645 C CA . ARG A 1 81 ? -14.283 5.634 22.322 1.00 71.81 81 ARG A CA 1
ATOM 646 C C . ARG A 1 81 ? -13.371 5.421 23.524 1.00 71.81 81 ARG A C 1
ATOM 648 O O . ARG A 1 81 ? -13.821 4.885 24.520 1.00 71.81 81 ARG A O 1
ATOM 655 N N . LYS A 1 82 ? -12.087 5.767 23.414 1.00 63.81 82 LYS A N 1
ATOM 656 C CA . LYS A 1 82 ? -11.145 5.741 24.544 1.00 63.81 82 LYS A CA 1
ATOM 657 C C . LYS A 1 82 ? -11.221 6.992 25.423 1.00 63.81 82 LYS A C 1
ATOM 659 O O . LYS A 1 82 ? -10.655 6.981 26.507 1.00 63.81 82 LYS A O 1
ATOM 664 N N . SER A 1 83 ? -11.809 8.072 24.907 1.00 58.59 83 SER A N 1
ATOM 665 C CA . SER A 1 83 ? -11.976 9.352 25.602 1.00 58.59 83 SER A CA 1
ATOM 666 C C . SER A 1 83 ? -13.355 9.497 26.263 1.00 58.59 83 SER A C 1
ATOM 668 O O . SER A 1 83 ? -13.616 10.538 26.862 1.00 58.59 83 SER A O 1
ATOM 670 N N . GLN A 1 84 ? -14.225 8.496 26.102 1.00 54.00 84 GLN A N 1
ATOM 671 C CA . GLN A 1 84 ? -15.465 8.297 26.856 1.00 54.00 84 GLN A CA 1
ATOM 672 C C . GLN A 1 84 ? -15.210 7.257 27.943 1.00 54.00 84 GLN A C 1
ATOM 674 O O . GLN A 1 84 ? -15.833 7.393 29.014 1.00 54.00 84 GLN A O 1
#

Mean predicted aligned error: 9.13 Å

Secondary structure (DSSP, 8-state):
--SHHHHTS-HHHHHHHHHHHHHHHHHHHHHHHHHHHHHHHHHHTTPPP-HHHHHHHHHHHHHHHHHHHHHHHHHHHHHHHH--